Protein AF-A0A539EHM1-F1 (afdb_monomer)

Structure (mmCIF, N/CA/C/O backbone):
data_AF-A0A539EHM1-F1
#
_entry.id   AF-A0A539EHM1-F1
#
loop_
_atom_site.group_PDB
_atom_site.id
_atom_site.type_symbol
_atom_site.label_atom_id
_atom_site.label_alt_id
_atom_site.label_comp_id
_atom_site.label_asym_id
_atom_site.label_entity_id
_atom_site.label_seq_id
_atom_site.pdbx_PDB_ins_code
_atom_site.Cartn_x
_atom_site.Cartn_y
_atom_site.Cartn_z
_atom_site.occupancy
_atom_site.B_iso_or_equiv
_atom_site.auth_seq_id
_atom_site.auth_comp_id
_atom_site.auth_asym_id
_atom_site.auth_atom_id
_atom_site.pdbx_PDB_model_num
ATOM 1 N N . TRP A 1 1 ? 13.921 6.069 3.700 1.00 47.19 1 TRP A N 1
ATOM 2 C CA . TRP A 1 1 ? 13.670 5.359 2.427 1.00 47.19 1 TRP A CA 1
ATOM 3 C C . TRP A 1 1 ? 14.329 3.977 2.395 1.00 47.19 1 TRP A C 1
ATOM 5 O O . TRP A 1 1 ? 13.597 3.004 2.312 1.00 47.19 1 TRP A O 1
ATOM 15 N N . LEU A 1 2 ? 15.653 3.843 2.586 1.00 49.47 2 LEU A N 1
ATOM 16 C CA . LEU A 1 2 ? 16.335 2.529 2.598 1.00 49.47 2 LEU A CA 1
ATOM 17 C C . LEU A 1 2 ? 15.879 1.564 3.716 1.00 49.47 2 LEU A C 1
ATOM 19 O O . LEU A 1 2 ? 15.785 0.370 3.469 1.00 49.47 2 LEU A O 1
ATOM 23 N N . VAL A 1 3 ? 15.495 2.062 4.898 1.00 54.81 3 VAL A N 1
ATOM 24 C CA . VAL A 1 3 ? 14.954 1.226 5.999 1.00 54.81 3 VAL A CA 1
ATOM 25 C C . VAL A 1 3 ? 13.657 0.500 5.605 1.00 54.81 3 VAL A C 1
ATOM 27 O O . VAL A 1 3 ? 13.402 -0.614 6.050 1.00 54.81 3 VAL A O 1
ATOM 30 N N . HIS A 1 4 ? 12.844 1.079 4.714 1.00 59.78 4 HIS A N 1
ATOM 31 C CA . HIS A 1 4 ? 11.618 0.424 4.249 1.00 59.78 4 HIS A CA 1
ATOM 32 C C . HIS A 1 4 ? 11.866 -0.597 3.135 1.00 59.78 4 HIS A C 1
ATOM 34 O O . HIS A 1 4 ? 10.995 -1.422 2.869 1.00 59.78 4 HIS A O 1
ATOM 40 N N . ALA A 1 5 ? 13.057 -0.606 2.525 1.00 70.38 5 ALA A N 1
ATOM 41 C CA . ALA A 1 5 ? 13.413 -1.611 1.529 1.00 70.38 5 ALA A CA 1
ATOM 42 C C . ALA A 1 5 ? 13.453 -3.022 2.142 1.00 70.38 5 ALA A C 1
ATOM 44 O O . ALA A 1 5 ? 13.084 -3.989 1.476 1.00 70.38 5 ALA A O 1
ATOM 45 N N . GLU A 1 6 ? 13.828 -3.155 3.419 1.00 80.38 6 GLU A N 1
ATOM 46 C CA . GLU A 1 6 ? 13.798 -4.442 4.126 1.00 80.38 6 GLU A CA 1
ATOM 47 C C . GLU A 1 6 ? 12.369 -4.926 4.382 1.00 80.38 6 GLU A C 1
ATOM 49 O O . GLU A 1 6 ? 12.046 -6.080 4.085 1.00 80.38 6 GLU A O 1
ATOM 54 N N . ALA A 1 7 ? 11.489 -4.039 4.859 1.00 89.56 7 ALA A N 1
ATOM 55 C CA . ALA A 1 7 ? 10.075 -4.350 5.054 1.00 89.56 7 ALA A CA 1
ATOM 56 C C . ALA A 1 7 ? 9.399 -4.723 3.722 1.00 89.56 7 ALA A C 1
ATOM 58 O O . ALA A 1 7 ? 8.735 -5.756 3.634 1.00 89.56 7 ALA A O 1
ATOM 59 N N . ALA A 1 8 ? 9.658 -3.958 2.659 1.00 91.44 8 ALA A N 1
ATOM 60 C CA . ALA A 1 8 ? 9.189 -4.254 1.308 1.00 91.44 8 ALA A CA 1
ATOM 61 C C . ALA A 1 8 ? 9.711 -5.606 0.795 1.00 91.44 8 ALA A C 1
ATOM 63 O O . ALA A 1 8 ? 8.963 -6.395 0.219 1.00 91.44 8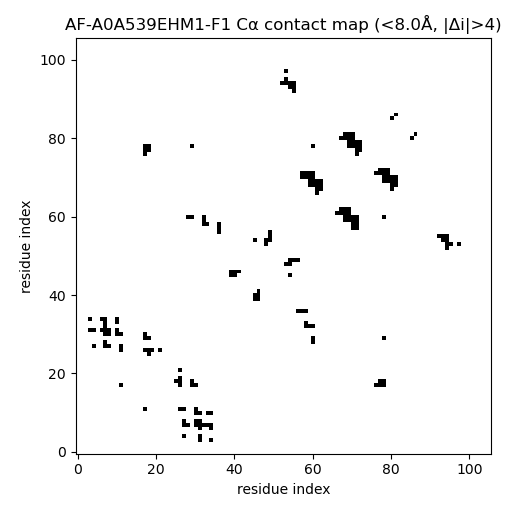 ALA A O 1
ATOM 64 N N . ARG A 1 9 ? 10.982 -5.935 1.052 1.00 91.56 9 ARG A N 1
ATOM 65 C CA . ARG A 1 9 ? 11.557 -7.238 0.692 1.00 91.56 9 ARG A CA 1
ATOM 66 C C . ARG A 1 9 ? 10.892 -8.383 1.456 1.00 91.56 9 ARG A C 1
ATOM 68 O O . ARG A 1 9 ? 10.644 -9.435 0.868 1.00 91.56 9 ARG A O 1
ATOM 75 N N . ALA A 1 10 ? 10.584 -8.198 2.739 1.00 93.44 10 ALA A N 1
ATOM 76 C CA . ALA A 1 10 ? 9.849 -9.181 3.532 1.00 93.44 10 ALA A CA 1
ATOM 77 C C . ALA A 1 10 ? 8.416 -9.380 3.008 1.00 93.44 10 ALA A C 1
ATOM 79 O O . ALA A 1 10 ? 7.968 -10.522 2.897 1.00 93.44 10 ALA A O 1
ATOM 80 N N . VAL A 1 11 ? 7.728 -8.299 2.624 1.00 94.00 11 VAL A N 1
ATOM 81 C CA . VAL A 1 11 ? 6.414 -8.359 1.962 1.00 94.00 11 VAL A CA 1
ATOM 82 C C . VAL A 1 11 ? 6.507 -9.135 0.650 1.00 94.00 11 VAL A C 1
ATOM 84 O O . VAL A 1 11 ? 5.787 -10.115 0.471 1.00 94.00 11 VAL A O 1
ATOM 87 N N . LEU A 1 12 ? 7.444 -8.786 -0.235 1.00 94.69 12 LEU A N 1
ATOM 88 C CA . LEU A 1 12 ? 7.591 -9.448 -1.534 1.00 94.69 12 LEU A CA 1
ATOM 89 C C . LEU A 1 12 ? 7.951 -10.937 -1.400 1.00 94.69 12 LEU A C 1
ATOM 91 O O . LEU A 1 12 ? 7.505 -11.758 -2.198 1.00 94.69 12 LEU A O 1
ATOM 95 N N . ARG A 1 13 ? 8.715 -11.312 -0.365 1.00 94.38 13 ARG A N 1
ATOM 96 C CA . ARG A 1 13 ? 8.985 -12.722 -0.038 1.00 94.38 13 ARG A CA 1
ATOM 97 C C . ARG A 1 13 ? 7.725 -13.493 0.358 1.00 94.38 13 ARG A C 1
ATOM 99 O O . ARG A 1 13 ? 7.634 -14.673 0.038 1.00 94.38 13 ARG A O 1
ATOM 106 N N . ARG A 1 14 ? 6.787 -12.855 1.064 1.00 94.31 14 ARG A N 1
ATOM 107 C CA . ARG A 1 14 ? 5.502 -13.456 1.467 1.00 94.31 14 ARG A CA 1
ATOM 108 C C . ARG A 1 14 ? 4.490 -13.474 0.318 1.00 94.31 14 ARG A C 1
ATOM 110 O O . ARG A 1 14 ? 3.687 -14.395 0.239 1.00 94.31 14 ARG A O 1
ATOM 117 N N . ALA A 1 15 ? 4.567 -12.498 -0.586 1.00 92.94 15 ALA A N 1
ATOM 118 C CA . ALA A 1 15 ? 3.693 -12.347 -1.745 1.00 92.94 15 ALA A CA 1
ATOM 119 C C . ALA A 1 15 ? 4.492 -12.379 -3.067 1.00 92.94 15 ALA A C 1
ATOM 121 O O . ALA A 1 15 ? 4.570 -11.375 -3.777 1.00 92.94 15 ALA A O 1
ATOM 122 N N . PRO A 1 16 ? 5.066 -13.531 -3.468 1.00 92.94 16 PRO A N 1
ATOM 123 C CA . PRO A 1 16 ? 5.947 -13.619 -4.638 1.00 92.94 16 PRO A CA 1
ATOM 124 C C . PRO A 1 16 ? 5.234 -13.384 -5.976 1.00 92.94 16 PRO A C 1
ATOM 126 O O . PRO A 1 16 ? 5.897 -13.255 -7.004 1.00 92.94 16 PRO A O 1
ATOM 129 N N . ARG A 1 17 ? 3.897 -13.342 -5.987 1.00 93.38 17 ARG A N 1
ATOM 130 C CA . ARG A 1 17 ? 3.089 -13.015 -7.171 1.00 93.38 17 ARG A CA 1
ATOM 131 C C . ARG A 1 17 ? 2.811 -11.515 -7.317 1.00 93.38 17 ARG A C 1
ATOM 133 O O . ARG A 1 17 ? 2.386 -11.109 -8.393 1.00 93.38 17 ARG A O 1
ATOM 140 N N . LEU A 1 18 ? 3.092 -10.703 -6.291 1.00 94.69 18 LEU A N 1
ATOM 141 C CA . LEU A 1 18 ? 2.914 -9.253 -6.349 1.00 94.69 18 LEU A CA 1
ATOM 142 C C . LEU A 1 18 ? 3.771 -8.656 -7.476 1.00 94.69 18 LEU A C 1
ATOM 144 O O . LEU A 1 18 ? 4.975 -8.943 -7.572 1.00 94.69 18 LEU A O 1
ATOM 148 N N . GLY A 1 19 ? 3.122 -7.873 -8.341 1.00 93.00 19 GLY A N 1
ATOM 149 C CA . GLY A 1 19 ? 3.738 -7.2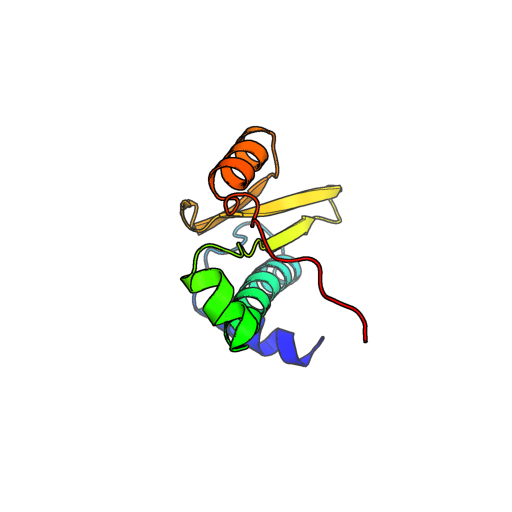33 -9.502 1.00 93.00 19 GLY A CA 1
ATOM 150 C C . GLY A 1 19 ? 4.383 -8.219 -10.482 1.00 93.00 19 GLY A C 1
ATOM 151 O O . GLY A 1 19 ? 5.408 -7.906 -11.085 1.00 93.00 19 GLY A O 1
ATOM 152 N N . ARG A 1 20 ? 3.876 -9.456 -10.598 1.00 93.50 20 ARG A N 1
ATOM 153 C CA . ARG A 1 20 ? 4.435 -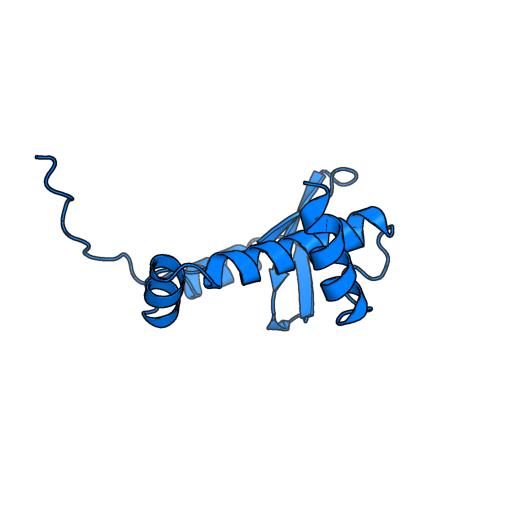10.442 -11.539 1.00 93.50 20 ARG A CA 1
ATOM 154 C C . ARG A 1 20 ? 4.433 -9.863 -12.960 1.00 93.50 20 ARG A C 1
ATOM 156 O O . ARG A 1 20 ? 3.392 -9.460 -13.453 1.00 93.50 20 ARG A O 1
ATOM 163 N N . GLY A 1 21 ? 5.596 -9.883 -13.610 1.00 92.25 21 GLY A N 1
ATOM 164 C CA . GLY A 1 21 ? 5.803 -9.284 -14.934 1.00 92.25 21 GLY A CA 1
ATOM 165 C C . GLY A 1 21 ? 6.532 -7.939 -14.891 1.00 92.25 21 GLY A C 1
ATOM 166 O O . GLY A 1 21 ? 7.129 -7.559 -15.890 1.00 92.25 21 GLY A O 1
ATOM 167 N N . LEU A 1 22 ? 6.575 -7.275 -13.731 1.00 93.81 22 LEU A N 1
ATOM 168 C CA . LEU A 1 22 ? 7.336 -6.042 -13.540 1.00 93.81 22 LEU A CA 1
ATOM 169 C C . LEU A 1 22 ? 8.806 -6.320 -13.172 1.00 93.81 22 LEU A C 1
ATOM 171 O O . LEU A 1 22 ? 9.115 -7.357 -12.561 1.00 93.81 22 LEU A O 1
ATOM 175 N N . PRO A 1 23 ? 9.725 -5.383 -13.467 1.00 94.75 23 PRO A N 1
ATOM 176 C CA . PRO A 1 23 ? 11.087 -5.406 -12.946 1.00 94.75 23 PRO A CA 1
ATOM 177 C C . PRO A 1 23 ? 11.125 -5.494 -11.413 1.00 94.75 23 PRO A C 1
ATOM 179 O O . PRO A 1 23 ? 10.252 -4.988 -10.709 1.00 94.75 23 PRO A O 1
ATOM 182 N N . LEU A 1 24 ? 12.176 -6.106 -10.853 1.00 92.94 24 LEU A N 1
ATOM 183 C CA . LEU A 1 24 ? 12.282 -6.328 -9.401 1.00 92.94 24 LEU A CA 1
ATOM 184 C C . LEU A 1 24 ? 12.162 -5.032 -8.578 1.00 92.94 24 LEU A C 1
ATOM 186 O O . LEU A 1 24 ? 11.550 -5.045 -7.512 1.00 92.94 24 LEU A O 1
ATOM 190 N N . ARG A 1 25 ? 12.731 -3.926 -9.070 1.00 92.00 25 ARG A N 1
ATOM 191 C CA . ARG A 1 25 ? 12.664 -2.607 -8.418 1.00 92.00 25 ARG A CA 1
ATOM 192 C C . ARG A 1 25 ? 11.218 -2.115 -8.262 1.00 92.00 25 ARG A C 1
ATOM 194 O O . ARG A 1 25 ? 10.859 -1.609 -7.204 1.00 92.00 25 ARG A O 1
ATOM 201 N N . ASP A 1 26 ? 10.380 -2.361 -9.264 1.00 94.19 26 ASP A N 1
ATOM 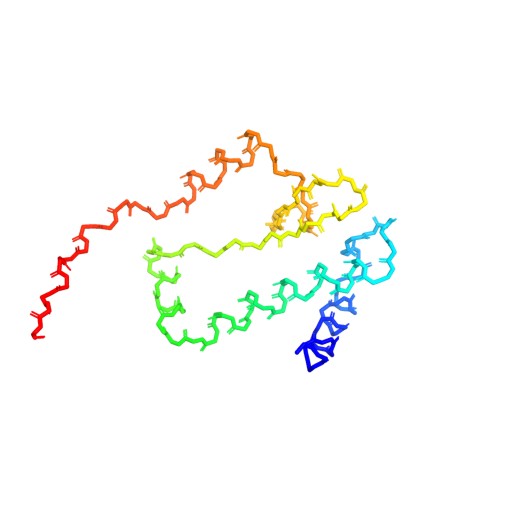202 C CA . ASP A 1 26 ? 8.988 -1.913 -9.308 1.00 94.19 26 ASP A CA 1
ATOM 203 C C . ASP A 1 26 ? 8.121 -2.804 -8.424 1.00 94.19 26 ASP A C 1
ATOM 205 O O . ASP A 1 26 ? 7.308 -2.323 -7.641 1.00 94.19 26 ASP A O 1
ATOM 209 N N . ARG A 1 27 ? 8.411 -4.109 -8.410 1.00 95.06 27 ARG A N 1
ATOM 210 C CA . ARG A 1 27 ? 7.808 -5.058 -7.463 1.00 95.06 27 ARG A CA 1
ATOM 211 C C . ARG A 1 27 ? 8.133 -4.721 -6.011 1.00 95.06 27 ARG A C 1
ATOM 213 O O . ARG A 1 27 ? 7.267 -4.823 -5.146 1.00 95.06 27 ARG A O 1
ATOM 220 N N . LEU A 1 28 ? 9.374 -4.321 -5.727 1.00 94.56 28 LEU A N 1
ATOM 221 C CA . LEU A 1 28 ? 9.771 -3.841 -4.401 1.00 94.56 28 LEU A CA 1
ATOM 222 C C . LEU A 1 28 ? 9.093 -2.511 -4.059 1.00 94.56 28 LEU A C 1
ATOM 224 O O . LEU A 1 28 ? 8.699 -2.319 -2.913 1.00 94.56 28 LEU A O 1
ATOM 228 N N . SER A 1 29 ? 8.913 -1.623 -5.036 1.00 94.06 2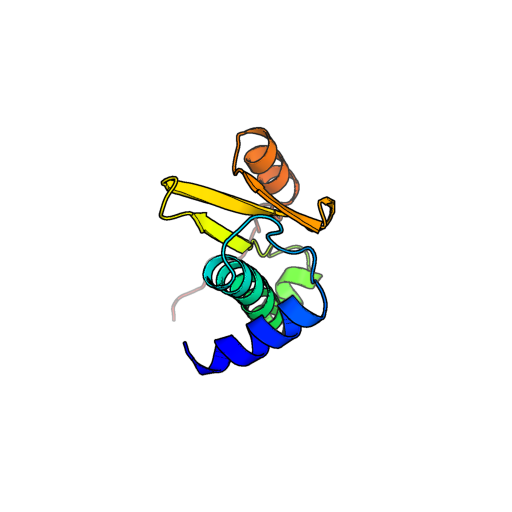9 SER A N 1
ATOM 229 C CA . SER A 1 29 ? 8.175 -0.369 -4.864 1.00 94.06 29 SER A CA 1
ATOM 230 C C . SER A 1 29 ? 6.696 -0.621 -4.526 1.00 94.06 29 SER A C 1
ATOM 232 O O . SER A 1 29 ? 6.201 -0.099 -3.527 1.00 94.06 29 SER A O 1
ATOM 234 N N . GLN A 1 30 ? 6.021 -1.525 -5.244 1.00 95.62 30 GLN A N 1
ATOM 235 C CA . GLN A 1 30 ? 4.669 -1.994 -4.909 1.00 95.62 30 GLN A CA 1
ATOM 236 C C . GLN A 1 30 ? 4.607 -2.637 -3.515 1.00 95.62 30 GLN A C 1
ATOM 238 O O . GLN A 1 30 ? 3.724 -2.330 -2.716 1.00 95.62 30 GLN A O 1
ATOM 243 N N . ALA A 1 31 ? 5.571 -3.496 -3.173 1.00 95.56 31 ALA A N 1
ATOM 244 C CA . ALA A 1 31 ? 5.643 -4.108 -1.846 1.00 95.56 31 ALA A CA 1
ATOM 245 C C . ALA A 1 31 ? 5.866 -3.074 -0.728 1.00 95.56 31 ALA A C 1
ATOM 247 O O . ALA A 1 31 ? 5.361 -3.241 0.382 1.00 95.56 31 ALA A O 1
ATOM 248 N N . ASN A 1 32 ? 6.594 -1.992 -1.016 1.00 94.81 32 ASN A N 1
ATOM 249 C CA . ASN A 1 32 ? 6.776 -0.887 -0.085 1.00 94.81 32 ASN A CA 1
ATOM 250 C C . ASN A 1 32 ? 5.454 -0.163 0.197 1.00 94.81 32 ASN A C 1
ATOM 252 O O . ASN A 1 32 ? 5.204 0.159 1.353 1.00 94.81 32 ASN A O 1
ATOM 256 N N . VAL A 1 33 ? 4.586 0.035 -0.803 1.00 95.56 33 VAL A N 1
ATOM 257 C CA . VAL A 1 33 ? 3.243 0.608 -0.585 1.00 95.56 33 VAL A CA 1
ATOM 258 C C . VAL A 1 33 ? 2.474 -0.206 0.459 1.00 95.56 33 VAL A C 1
ATOM 260 O O . VAL A 1 33 ? 1.955 0.366 1.415 1.00 95.56 33 VAL A O 1
ATOM 263 N N . LEU A 1 34 ? 2.473 -1.538 0.344 1.00 95.19 34 LEU A N 1
ATOM 264 C CA . LEU A 1 34 ? 1.794 -2.409 1.312 1.00 95.19 34 LEU A CA 1
ATOM 265 C C . LEU A 1 34 ? 2.427 -2.330 2.705 1.00 95.19 34 LEU A C 1
ATOM 267 O O . LEU A 1 34 ? 1.716 -2.203 3.697 1.00 95.19 34 LEU A O 1
ATOM 271 N N . ALA A 1 35 ? 3.760 -2.325 2.783 1.00 95.00 35 ALA A N 1
ATOM 272 C CA . ALA A 1 35 ? 4.463 -2.174 4.055 1.00 95.00 35 ALA A CA 1
ATOM 273 C C . ALA A 1 35 ? 4.134 -0.840 4.752 1.00 95.00 35 ALA A C 1
ATOM 275 O O . ALA A 1 35 ? 4.019 -0.798 5.976 1.00 95.00 35 ALA A O 1
ATOM 276 N N . GLN A 1 36 ? 3.971 0.249 3.991 1.00 93.31 36 GLN A N 1
ATOM 277 C CA . GLN A 1 36 ? 3.566 1.542 4.548 1.00 93.31 36 GLN A CA 1
ATOM 278 C C . GLN A 1 36 ? 2.108 1.542 5.005 1.00 93.31 36 GLN A C 1
ATOM 280 O O . GLN A 1 36 ? 1.819 2.096 6.062 1.00 93.31 36 GLN A O 1
ATOM 285 N N . LEU A 1 37 ? 1.199 0.910 4.257 1.00 94.69 37 LEU A N 1
ATOM 286 C CA . LEU A 1 37 ? -0.194 0.756 4.684 1.00 94.69 37 LEU A CA 1
ATOM 287 C C . LEU A 1 37 ? -0.282 0.003 6.016 1.00 94.69 37 LEU A C 1
ATOM 289 O O . LEU A 1 37 ? -0.913 0.496 6.951 1.00 94.69 37 LEU A O 1
ATOM 293 N N . ASP A 1 38 ? 0.429 -1.119 6.142 1.00 93.81 38 ASP A N 1
ATOM 294 C CA . ASP A 1 38 ? 0.516 -1.863 7.400 1.00 93.81 38 ASP A CA 1
ATOM 295 C C . ASP A 1 38 ? 1.095 -0.984 8.515 1.00 93.81 38 ASP A C 1
ATOM 297 O O . ASP A 1 38 ? 0.530 -0.911 9.609 1.00 93.81 38 ASP A O 1
ATOM 301 N N . HIS A 1 39 ? 2.175 -0.246 8.236 1.00 94.12 39 HIS A N 1
ATOM 302 C CA . HIS A 1 39 ? 2.783 0.656 9.211 1.00 94.12 39 HIS A CA 1
ATOM 303 C C . HIS A 1 39 ? 1.813 1.749 9.686 1.00 94.12 39 HIS A C 1
ATOM 305 O O . HIS A 1 39 ? 1.725 2.001 10.889 1.00 94.12 39 HIS A O 1
ATOM 311 N N . LEU A 1 40 ? 1.025 2.351 8.790 1.00 95.44 40 LEU A N 1
ATOM 312 C CA . LEU A 1 40 ? 0.008 3.343 9.150 1.00 95.44 40 LEU A CA 1
ATOM 313 C C . LEU A 1 40 ? -1.026 2.780 10.136 1.00 95.44 40 LEU A C 1
ATOM 315 O O . LEU A 1 40 ? -1.436 3.476 11.066 1.00 95.44 40 LEU A O 1
ATOM 319 N N . THR A 1 41 ? -1.408 1.509 10.002 1.00 94.69 41 THR A N 1
ATOM 320 C CA . THR A 1 41 ? -2.360 0.874 10.933 1.00 94.69 41 THR A CA 1
ATOM 321 C C . THR A 1 41 ? -1.781 0.594 12.326 1.00 94.69 41 THR A C 1
ATOM 323 O O . THR A 1 41 ? -2.528 0.236 13.238 1.00 94.69 41 THR A O 1
ATOM 326 N N . THR A 1 42 ? -0.475 0.799 12.538 1.00 95.19 42 THR A N 1
ATOM 327 C CA . THR A 1 42 ? 0.145 0.694 13.870 1.00 95.19 42 THR A CA 1
ATOM 328 C C . THR A 1 42 ? -0.137 1.913 14.752 1.00 95.19 42 THR A C 1
ATOM 330 O O . THR A 1 42 ? -0.113 1.798 15.979 1.00 95.19 42 THR A O 1
ATOM 333 N N . PHE A 1 43 ? -0.467 3.071 14.164 1.00 97.19 43 PHE A N 1
ATOM 334 C CA . PHE A 1 43 ? -0.797 4.278 14.921 1.00 97.19 43 PHE A CA 1
ATOM 335 C C . PHE A 1 43 ? -2.203 4.168 15.538 1.00 97.19 43 PHE A C 1
ATOM 337 O O . PHE A 1 43 ? -3.172 3.965 14.799 1.00 97.19 43 PHE A O 1
ATOM 344 N N . PRO A 1 44 ? -2.369 4.365 16.865 1.00 96.88 44 PRO A N 1
ATOM 345 C CA . PRO A 1 44 ? -3.656 4.160 17.535 1.00 96.88 44 PRO A CA 1
ATOM 346 C C . PRO A 1 44 ? -4.821 4.963 16.943 1.00 96.88 44 PRO A C 1
ATOM 348 O O . PRO A 1 44 ? -5.928 4.443 16.827 1.00 96.88 44 PRO A O 1
ATOM 351 N N . SER A 1 45 ? -4.581 6.212 16.532 1.00 96.50 45 SER A N 1
ATOM 352 C CA . SER A 1 45 ? -5.605 7.083 15.939 1.00 96.50 45 SER A CA 1
ATOM 353 C C . SER A 1 45 ? -6.103 6.573 14.585 1.00 96.50 45 SER A C 1
ATOM 355 O O . SER A 1 45 ? -7.308 6.585 14.337 1.00 96.50 45 SER A O 1
ATOM 357 N N . ILE A 1 46 ? -5.193 6.092 13.734 1.00 96.25 46 ILE A N 1
ATOM 358 C CA . ILE A 1 46 ? -5.517 5.519 12.423 1.00 96.25 46 ILE A CA 1
ATOM 359 C C . ILE A 1 46 ? -6.247 4.196 12.619 1.00 96.25 46 ILE A C 1
ATOM 361 O O . ILE A 1 46 ? -7.338 4.020 12.083 1.00 96.25 46 ILE A O 1
ATOM 365 N N . LYS A 1 47 ? -5.702 3.303 13.454 1.00 95.81 47 LYS A N 1
ATOM 366 C CA . LYS A 1 47 ? -6.319 2.009 13.766 1.00 95.81 47 LYS A CA 1
ATOM 367 C C . LYS A 1 47 ? -7.756 2.166 14.262 1.00 95.81 47 LYS A C 1
ATOM 369 O O . LYS A 1 47 ? -8.647 1.476 13.777 1.00 95.81 47 LYS A O 1
ATOM 374 N N . ALA A 1 48 ? -7.989 3.093 15.195 1.00 95.00 48 ALA A N 1
ATOM 375 C CA . ALA A 1 48 ? -9.320 3.366 15.728 1.00 95.00 48 ALA A CA 1
ATOM 376 C C . ALA A 1 48 ? -10.270 3.952 14.670 1.00 95.00 48 ALA A C 1
ATOM 378 O O . ALA A 1 48 ? -11.441 3.587 14.637 1.00 95.00 48 ALA A O 1
ATOM 379 N N . ALA A 1 49 ? -9.792 4.845 13.798 1.00 94.00 49 ALA A N 1
ATOM 380 C CA . ALA A 1 49 ? -10.616 5.432 12.742 1.00 94.00 49 ALA A CA 1
ATOM 381 C C . ALA A 1 49 ? -10.988 4.416 11.648 1.00 94.00 49 ALA A C 1
ATOM 383 O O . ALA A 1 49 ? -12.141 4.395 11.221 1.00 94.00 49 ALA A O 1
ATOM 384 N N . VAL A 1 50 ? -10.046 3.553 11.249 1.00 93.31 50 VAL A N 1
ATOM 385 C CA . VAL A 1 50 ? -10.288 2.458 10.294 1.00 93.31 50 VAL A CA 1
ATOM 386 C C . VAL A 1 50 ? -11.269 1.444 10.881 1.00 93.31 50 VAL A C 1
ATOM 388 O O . VAL A 1 50 ? -12.264 1.121 10.241 1.00 93.31 50 VAL A O 1
ATOM 391 N N . ALA A 1 51 ? -11.056 1.000 12.126 1.00 92.25 51 ALA A N 1
ATOM 392 C CA . ALA A 1 51 ? -11.961 0.062 12.797 1.00 92.25 51 ALA A CA 1
ATOM 393 C C . ALA A 1 51 ? -13.379 0.631 12.988 1.00 92.25 51 ALA A C 1
ATOM 395 O O . ALA A 1 51 ? -14.352 -0.114 12.945 1.00 92.25 51 ALA A O 1
ATOM 396 N N . ALA A 1 52 ? -13.498 1.949 13.174 1.00 92.50 52 ALA A N 1
ATOM 397 C CA . ALA A 1 52 ? -14.780 2.643 13.271 1.00 92.50 52 ALA A CA 1
ATOM 398 C C . ALA A 1 52 ? -15.429 2.944 11.906 1.00 92.50 52 ALA A C 1
ATOM 400 O O . ALA A 1 52 ? -16.468 3.598 11.878 1.00 92.50 52 ALA A O 1
ATOM 401 N N . GLY A 1 53 ? -14.812 2.552 10.784 1.00 90.62 53 GLY A N 1
ATOM 402 C CA . GLY A 1 53 ? -15.321 2.861 9.446 1.00 90.62 53 GLY A CA 1
ATOM 403 C C . GLY A 1 53 ? -15.387 4.361 9.147 1.00 90.62 53 GLY A C 1
ATOM 404 O O . GLY A 1 53 ? -16.232 4.780 8.366 1.00 90.62 53 GLY A O 1
ATOM 405 N N . ARG A 1 54 ? -14.536 5.178 9.789 1.00 92.06 54 ARG A N 1
ATOM 406 C CA . ARG A 1 54 ? -14.427 6.641 9.585 1.00 92.06 54 ARG A CA 1
ATOM 407 C C . ARG A 1 54 ? -13.220 7.041 8.734 1.00 92.06 54 ARG A C 1
ATOM 409 O O . ARG A 1 54 ? -13.043 8.217 8.430 1.00 92.06 54 ARG A O 1
ATOM 416 N N . LEU A 1 55 ? -12.361 6.082 8.396 1.00 91.81 55 LEU A N 1
ATOM 417 C CA . LEU A 1 55 ? -11.175 6.266 7.568 1.00 91.81 55 LEU A CA 1
ATOM 418 C C . LEU A 1 55 ? -10.963 5.020 6.708 1.00 91.81 55 LEU A C 1
ATOM 420 O O . LEU A 1 55 ? -10.934 3.913 7.239 1.00 91.81 55 LEU A O 1
ATOM 424 N N . SER A 1 56 ? -10.730 5.224 5.415 1.00 91.62 56 SER A N 1
ATOM 425 C CA . SER A 1 56 ? -10.304 4.180 4.482 1.00 91.62 56 SER A CA 1
ATOM 426 C C . SER A 1 56 ? -8.882 4.485 4.014 1.00 91.62 56 SER A C 1
ATOM 428 O O . SER A 1 56 ? -8.563 5.630 3.689 1.00 91.62 56 SER A O 1
ATOM 430 N N . LEU A 1 57 ? -8.007 3.477 4.023 1.00 92.75 57 LEU A N 1
ATOM 431 C CA . LEU A 1 57 ? -6.635 3.593 3.527 1.00 92.75 57 LEU A CA 1
ATOM 432 C C . LEU A 1 57 ? -6.545 2.981 2.130 1.00 92.75 57 LEU A C 1
ATOM 434 O O . LEU A 1 57 ? -7.008 1.865 1.908 1.00 92.75 57 LEU A O 1
ATOM 438 N N . HIS A 1 58 ? -5.912 3.703 1.210 1.00 93.25 58 HIS A N 1
ATOM 439 C CA . HIS A 1 58 ? -5.731 3.285 -0.176 1.00 93.25 58 HIS A CA 1
ATOM 440 C C . HIS A 1 58 ? -4.245 3.334 -0.529 1.00 93.25 58 HIS A C 1
ATOM 442 O O . HIS A 1 58 ? -3.553 4.292 -0.186 1.00 93.25 58 HIS A O 1
ATOM 448 N N . GLY A 1 59 ? -3.752 2.289 -1.192 1.00 94.88 59 GLY A N 1
ATOM 449 C CA . GLY A 1 59 ? -2.372 2.212 -1.664 1.00 94.88 59 GLY A CA 1
ATOM 450 C C . GLY A 1 59 ? -2.314 2.449 -3.158 1.00 94.88 59 GLY A C 1
ATOM 451 O O . GLY A 1 59 ? -2.825 1.626 -3.912 1.00 94.88 59 GLY A O 1
ATOM 452 N N . TRP A 1 60 ? -1.688 3.542 -3.579 1.00 96.06 60 TRP A N 1
ATOM 453 C CA . TRP A 1 60 ? -1.443 3.831 -4.989 1.00 96.06 60 TRP A CA 1
ATOM 454 C C . TRP A 1 60 ? 0.020 3.609 -5.337 1.00 96.06 60 TRP A C 1
ATOM 456 O O . TRP A 1 60 ? 0.917 3.853 -4.525 1.00 96.06 60 TRP A O 1
ATOM 466 N N . TRP A 1 61 ? 0.246 3.151 -6.557 1.00 96.31 61 TRP A N 1
ATOM 467 C CA . TRP A 1 61 ? 1.556 2.956 -7.139 1.00 96.31 61 TRP A CA 1
ATOM 468 C C . TRP A 1 61 ? 1.571 3.579 -8.533 1.00 96.31 61 TRP A C 1
ATOM 470 O O . TRP A 1 61 ? 0.641 3.386 -9.307 1.00 96.31 61 TRP A O 1
ATOM 480 N N . PHE A 1 62 ? 2.603 4.366 -8.825 1.00 95.00 62 PHE A N 1
ATOM 481 C CA . PHE A 1 62 ? 2.736 5.063 -10.100 1.00 95.00 62 PHE A CA 1
ATOM 482 C C . PHE A 1 62 ? 3.779 4.364 -10.965 1.00 95.00 62 PHE A C 1
ATOM 484 O O . PHE A 1 62 ? 4.942 4.260 -10.560 1.00 95.00 62 PHE A O 1
ATOM 491 N N . ASP A 1 63 ? 3.362 3.918 -12.145 1.00 93.12 63 ASP A N 1
ATOM 492 C CA . ASP A 1 63 ? 4.257 3.426 -13.183 1.00 93.12 63 ASP A CA 1
ATOM 493 C C . ASP A 1 63 ? 4.840 4.628 -13.938 1.00 93.12 63 ASP A C 1
ATOM 495 O O . ASP A 1 63 ? 4.144 5.302 -14.698 1.00 93.12 63 ASP A O 1
ATOM 499 N N . LEU A 1 64 ? 6.125 4.915 -13.713 1.00 89.69 64 LEU A N 1
ATOM 500 C CA . LEU A 1 64 ? 6.824 6.031 -14.359 1.00 89.69 64 LEU A CA 1
ATOM 501 C C . LEU A 1 64 ? 7.041 5.809 -15.861 1.00 89.69 64 LEU A C 1
ATOM 503 O O . LEU A 1 64 ? 7.108 6.790 -16.599 1.00 89.69 64 LEU A O 1
ATOM 507 N N . ASP A 1 65 ? 7.152 4.555 -16.303 1.00 90.94 65 ASP A N 1
ATOM 508 C CA . ASP A 1 65 ? 7.417 4.223 -17.704 1.00 90.94 65 ASP A CA 1
ATOM 509 C C . ASP A 1 65 ? 6.138 4.388 -18.539 1.00 90.94 65 ASP A C 1
ATOM 511 O O . ASP A 1 65 ? 6.186 4.838 -19.685 1.00 90.94 65 ASP A O 1
ATOM 515 N N . ARG A 1 66 ? 4.981 4.055 -17.951 1.00 91.69 66 ARG A N 1
ATOM 516 C CA . ARG A 1 66 ? 3.662 4.146 -18.604 1.00 91.69 66 ARG A CA 1
ATOM 517 C C . ARG A 1 66 ? 2.886 5.420 -18.279 1.00 91.69 66 ARG A C 1
ATOM 519 O O . ARG A 1 66 ? 1.899 5.706 -18.949 1.00 91.69 66 ARG A O 1
ATOM 526 N N . ALA A 1 67 ? 3.327 6.177 -17.277 1.00 93.31 67 ALA A N 1
ATOM 527 C CA . ALA A 1 67 ? 2.602 7.310 -16.704 1.00 93.31 67 ALA A CA 1
ATOM 528 C C . ALA A 1 67 ? 1.180 6.943 -16.224 1.00 93.31 67 ALA A C 1
ATOM 530 O O . ALA A 1 67 ? 0.242 7.730 -16.353 1.00 93.31 67 ALA A O 1
ATOM 531 N N . GLU A 1 68 ? 1.029 5.746 -15.654 1.00 93.62 68 GLU A N 1
ATOM 532 C CA . GLU A 1 68 ? -0.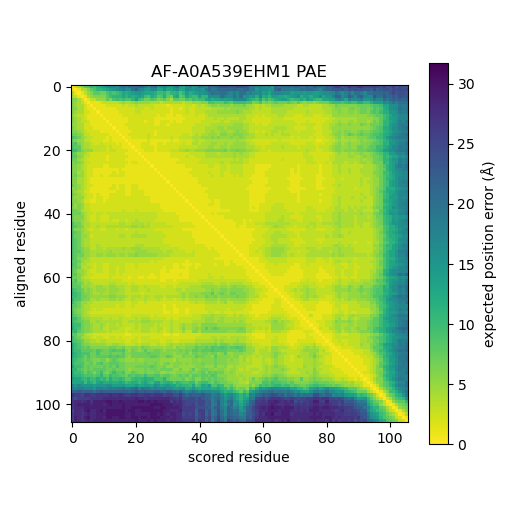244 5.205 -15.165 1.00 93.62 68 GLU A CA 1
ATOM 533 C C . GLU A 1 68 ? -0.245 5.081 -13.632 1.00 93.62 68 GLU A C 1
ATOM 535 O O . GLU A 1 68 ? 0.799 4.902 -12.999 1.00 93.62 68 GLU A O 1
ATOM 540 N N . VAL A 1 69 ? -1.431 5.174 -13.022 1.00 94.8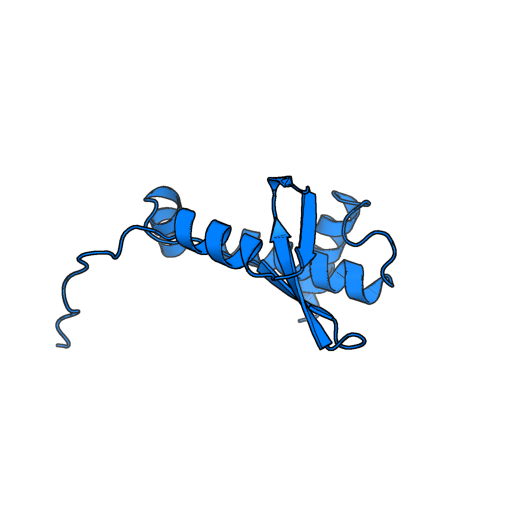1 69 VAL A N 1
ATOM 541 C CA . VAL A 1 69 ? -1.635 4.920 -11.589 1.00 94.81 69 VAL A CA 1
ATOM 542 C C . VAL A 1 69 ? -2.360 3.591 -11.432 1.00 94.81 69 VAL A C 1
ATOM 544 O O . VAL A 1 69 ? -3.477 3.434 -11.927 1.00 94.81 69 VAL A O 1
ATOM 547 N N . ASP A 1 70 ? -1.771 2.692 -10.654 1.00 95.62 70 ASP A N 1
ATOM 548 C CA . ASP A 1 70 ? -2.436 1.493 -10.170 1.00 95.62 70 ASP A CA 1
ATOM 549 C C . ASP A 1 70 ? -2.782 1.636 -8.686 1.00 95.62 70 ASP A C 1
ATOM 551 O O . ASP A 1 70 ? -2.047 2.235 -7.895 1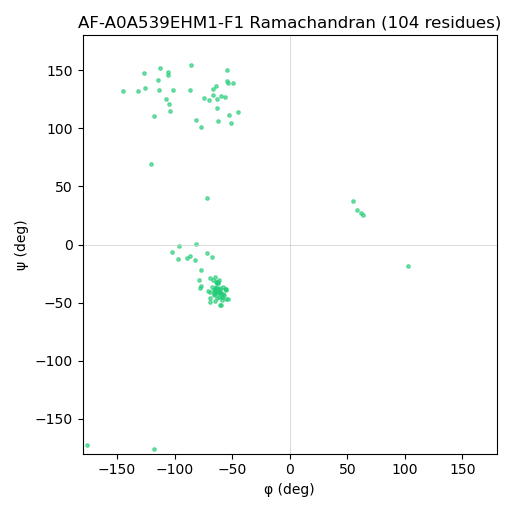.00 95.62 70 ASP A O 1
ATOM 555 N N . ALA A 1 71 ? -3.877 1.016 -8.272 1.00 95.44 71 ALA A N 1
ATOM 556 C CA . ALA A 1 71 ? -4.280 0.918 -6.881 1.00 95.44 71 ALA A CA 1
ATOM 557 C C . ALA A 1 71 ? -4.247 -0.532 -6.405 1.00 95.44 71 ALA A C 1
ATOM 559 O O . ALA A 1 71 ? -4.623 -1.454 -7.126 1.00 95.44 71 ALA A O 1
ATOM 560 N N . TYR A 1 72 ? -3.817 -0.737 -5.163 1.00 95.06 72 TYR A N 1
ATOM 561 C CA . TYR A 1 72 ? -3.875 -2.049 -4.541 1.00 95.06 72 TYR A CA 1
ATOM 562 C C . TYR A 1 72 ? -5.325 -2.441 -4.242 1.00 95.06 72 TYR A C 1
ATOM 564 O O . TYR A 1 72 ? -6.029 -1.734 -3.519 1.00 95.06 72 TYR A O 1
ATOM 572 N N . GLU A 1 73 ? -5.742 -3.592 -4.761 1.00 91.56 73 GLU A N 1
ATOM 573 C CA . GLU A 1 73 ? -7.044 -4.196 -4.504 1.00 91.56 73 GLU A CA 1
ATOM 574 C C . GLU A 1 73 ? -6.844 -5.561 -3.822 1.00 91.56 73 GLU A C 1
ATOM 576 O O . GLU A 1 73 ? -6.370 -6.506 -4.467 1.00 91.56 73 GLU A O 1
ATOM 581 N N . PRO A 1 74 ? -7.202 -5.695 -2.530 1.00 87.19 74 PRO A N 1
ATOM 582 C CA . PRO A 1 74 ? -7.078 -6.952 -1.795 1.00 87.19 74 PRO A CA 1
ATOM 583 C C . PRO A 1 74 ? -7.797 -8.122 -2.473 1.00 87.19 74 PRO A C 1
ATOM 585 O O . PRO A 1 74 ? -7.239 -9.217 -2.529 1.00 87.19 74 PRO A O 1
ATOM 588 N N . ASP A 1 75 ? -8.979 -7.875 -3.047 1.00 87.38 75 ASP A N 1
ATOM 589 C CA . ASP A 1 75 ? -9.796 -8.903 -3.707 1.00 87.38 75 ASP A CA 1
ATOM 590 C C . ASP A 1 75 ? -9.126 -9.450 -4.982 1.00 87.38 75 ASP A C 1
ATOM 592 O O . ASP A 1 75 ? -9.272 -10.624 -5.320 1.00 87.38 75 ASP A O 1
ATOM 596 N N . ALA A 1 76 ? -8.337 -8.616 -5.669 1.00 86.69 76 ALA A N 1
ATOM 597 C CA . ALA A 1 76 ? -7.540 -9.010 -6.832 1.00 86.69 76 ALA A CA 1
ATOM 598 C C . ALA A 1 76 ? -6.156 -9.568 -6.447 1.00 86.69 76 ALA A C 1
ATOM 600 O O . ALA A 1 76 ? -5.431 -10.082 -7.302 1.00 86.69 76 ALA A O 1
ATOM 601 N N . GLY A 1 77 ? -5.761 -9.453 -5.174 1.00 87.75 77 GLY A N 1
ATOM 602 C CA . GLY A 1 77 ? -4.449 -9.866 -4.678 1.00 87.75 77 GLY A CA 1
ATOM 603 C C . GLY A 1 77 ? -3.280 -9.078 -5.279 1.00 87.75 77 GLY A C 1
ATOM 604 O O . GLY A 1 77 ? -2.167 -9.607 -5.365 1.00 87.75 77 GLY A O 1
ATOM 605 N N . GLY A 1 78 ? -3.511 -7.842 -5.733 1.00 93.06 78 GLY A N 1
ATOM 606 C CA . GLY A 1 78 ? -2.508 -7.079 -6.469 1.00 93.06 78 GLY A CA 1
ATOM 607 C C . GLY A 1 78 ? -2.923 -5.656 -6.825 1.00 93.06 78 GLY A C 1
ATOM 608 O O . GLY A 1 78 ? -3.938 -5.144 -6.365 1.00 93.06 78 GLY A O 1
ATOM 609 N N . PHE A 1 79 ? -2.082 -5.018 -7.633 1.00 95.12 79 PHE A N 1
ATOM 610 C CA . PHE A 1 79 ? -2.309 -3.681 -8.168 1.00 95.12 79 PHE A CA 1
ATOM 611 C C . PHE A 1 79 ? -3.133 -3.769 -9.454 1.00 95.12 79 PHE A C 1
ATOM 613 O O . PHE A 1 79 ? -2.855 -4.614 -10.306 1.00 95.12 79 PHE A O 1
ATOM 620 N N . VAL A 1 80 ? -4.158 -2.926 -9.558 1.00 93.19 80 VAL A N 1
ATOM 621 C CA . VAL A 1 80 ? -5.047 -2.819 -10.719 1.00 93.19 80 VAL A CA 1
ATOM 622 C C . VAL A 1 80 ? -5.094 -1.368 -11.202 1.00 93.19 80 VAL A C 1
ATOM 624 O O . VAL A 1 80 ? -5.025 -0.475 -10.352 1.00 93.19 80 VAL A O 1
ATOM 627 N N . PRO A 1 81 ? -5.257 -1.113 -12.512 1.00 93.44 81 PRO A N 1
ATOM 628 C CA . PRO A 1 81 ? -5.366 0.244 -13.032 1.00 93.44 81 PRO A CA 1
ATOM 629 C C . PRO A 1 81 ? -6.464 1.044 -12.336 1.00 93.44 81 PRO A C 1
ATOM 631 O O . PRO A 1 81 ? -7.556 0.530 -12.065 1.00 93.44 81 PRO A O 1
ATOM 634 N N . VAL A 1 82 ? -6.177 2.313 -12.048 1.00 92.19 82 VAL A N 1
ATOM 635 C CA . VAL A 1 82 ? -7.192 3.253 -11.573 1.00 92.19 82 VAL A CA 1
ATOM 636 C C . VAL A 1 82 ? -8.036 3.696 -12.764 1.00 92.19 82 VAL A C 1
ATOM 638 O O . VAL A 1 82 ? -7.638 4.551 -13.550 1.00 92.19 82 VAL A O 1
ATOM 641 N N . ASP A 1 83 ? -9.219 3.104 -12.874 1.00 89.88 83 ASP A N 1
ATOM 642 C CA . ASP A 1 83 ? -10.246 3.437 -13.856 1.00 89.88 83 ASP A CA 1
ATOM 643 C C . ASP A 1 83 ? -11.537 3.939 -13.179 1.00 89.88 83 ASP A C 1
ATOM 645 O O . ASP A 1 83 ? -11.617 4.103 -11.956 1.00 89.88 83 ASP A O 1
ATOM 649 N N . GLU A 1 84 ? -12.572 4.201 -13.978 1.00 86.94 84 GLU A N 1
ATOM 650 C CA . GLU A 1 84 ? -13.871 4.656 -13.471 1.00 86.94 84 GLU A CA 1
ATOM 651 C C . GLU A 1 84 ? -14.523 3.616 -12.545 1.00 86.94 84 GLU A C 1
ATOM 653 O O . GLU A 1 84 ? -15.053 3.962 -11.490 1.00 86.94 84 GLU A O 1
ATOM 658 N N . ALA A 1 85 ? -14.396 2.324 -12.861 1.00 84.94 85 ALA A N 1
ATOM 659 C CA . ALA A 1 85 ? -14.907 1.259 -12.004 1.00 84.94 85 ALA A CA 1
ATOM 660 C C . ALA A 1 85 ? -14.183 1.225 -10.646 1.00 84.94 85 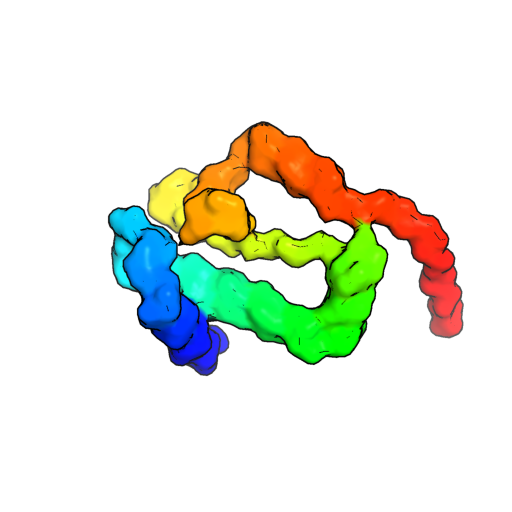ALA A C 1
ATOM 662 O O . ALA A 1 85 ? -14.806 0.966 -9.613 1.00 84.94 85 ALA A O 1
ATOM 663 N N . HIS A 1 86 ? -12.873 1.480 -10.621 1.00 84.62 86 HIS A N 1
ATOM 664 C CA . HIS A 1 86 ? -12.095 1.608 -9.395 1.00 84.62 86 HIS A CA 1
ATOM 665 C C . HIS A 1 86 ? -12.527 2.832 -8.585 1.00 84.62 86 HIS A C 1
ATOM 667 O O . HIS A 1 86 ? -12.717 2.721 -7.372 1.00 84.62 86 HIS A O 1
ATOM 673 N N . ALA A 1 87 ? -12.746 3.975 -9.239 1.00 85.88 87 ALA A N 1
ATOM 674 C CA . ALA A 1 87 ? -13.267 5.170 -8.581 1.00 85.88 87 ALA A CA 1
ATOM 675 C C . ALA A 1 87 ? -14.623 4.905 -7.905 1.00 85.88 87 ALA A C 1
ATOM 677 O O . ALA A 1 87 ? -14.809 5.291 -6.750 1.00 85.88 87 ALA A O 1
ATOM 678 N N . GLU A 1 88 ? -15.535 4.183 -8.560 1.00 87.31 88 GLU A N 1
ATOM 679 C CA . GLU A 1 88 ? -16.815 3.794 -7.954 1.00 87.31 88 GLU A CA 1
ATOM 680 C C . GLU A 1 88 ? -16.639 2.835 -6.767 1.00 87.31 88 GLU A C 1
ATOM 682 O O . GLU A 1 88 ? -17.297 3.004 -5.739 1.00 87.31 88 GLU A O 1
ATOM 687 N N . ARG A 1 89 ? -15.692 1.885 -6.830 1.00 84.19 89 ARG A N 1
ATOM 688 C CA . ARG A 1 89 ? -15.353 1.031 -5.674 1.00 84.19 89 ARG A CA 1
ATOM 689 C C . ARG A 1 89 ? -14.816 1.839 -4.495 1.00 84.19 89 ARG A C 1
ATOM 691 O O . ARG A 1 89 ? -15.199 1.563 -3.359 1.00 84.19 89 ARG A O 1
ATOM 698 N N . ILE A 1 90 ? -13.957 2.832 -4.742 1.00 84.75 90 ILE A N 1
ATOM 699 C CA . ILE A 1 90 ? -13.486 3.743 -3.690 1.00 84.75 90 ILE A CA 1
ATOM 700 C C . ILE A 1 90 ? -14.678 4.486 -3.094 1.00 84.75 90 ILE A C 1
ATOM 702 O O . ILE A 1 90 ? -14.848 4.435 -1.881 1.00 84.75 90 ILE A O 1
ATOM 706 N N . LYS A 1 91 ? -15.524 5.119 -3.920 1.00 85.19 91 LYS A N 1
ATOM 707 C CA . LYS A 1 91 ? -16.698 5.878 -3.459 1.00 85.19 91 LYS A CA 1
ATOM 708 C C . LYS A 1 91 ? -17.648 5.028 -2.618 1.00 85.19 91 LYS A C 1
ATOM 710 O O . LYS A 1 91 ? -18.079 5.482 -1.565 1.00 85.19 91 LYS A O 1
ATOM 715 N N . ALA A 1 92 ? -17.920 3.792 -3.034 1.00 84.38 92 ALA A N 1
ATOM 716 C CA . ALA A 1 92 ? -18.769 2.860 -2.293 1.00 84.38 92 ALA A CA 1
ATOM 717 C C . ALA A 1 92 ? -18.180 2.456 -0.926 1.00 84.38 92 ALA A C 1
ATOM 719 O O . ALA A 1 92 ? -18.926 2.129 -0.006 1.00 84.38 92 ALA A O 1
ATOM 720 N N . ARG A 1 93 ? -16.848 2.479 -0.792 1.00 81.62 93 ARG A N 1
ATOM 721 C CA . ARG A 1 93 ? -16.105 2.174 0.443 1.00 81.62 93 ARG A CA 1
ATOM 722 C C . ARG A 1 93 ? -15.737 3.427 1.243 1.00 81.62 93 ARG A C 1
ATOM 724 O O . ARG A 1 93 ? -15.079 3.305 2.283 1.00 81.62 93 ARG A O 1
ATOM 731 N N . LEU A 1 94 ? -16.086 4.625 0.763 1.00 80.12 94 LEU A N 1
ATOM 732 C CA . LEU A 1 94 ? -15.820 5.842 1.514 1.00 80.12 94 LEU A CA 1
ATOM 733 C C . LEU A 1 94 ? -16.640 5.799 2.805 1.00 80.12 94 LEU A C 1
ATOM 735 O O . LEU A 1 94 ? -17.821 5.441 2.775 1.00 80.12 94 LEU A O 1
ATOM 739 N N . PRO A 1 95 ? -16.036 6.178 3.941 1.00 74.75 95 PRO A N 1
ATOM 740 C CA . PRO A 1 95 ? -16.810 6.418 5.143 1.00 74.75 95 PRO A CA 1
ATOM 741 C C . PRO A 1 95 ? -17.907 7.433 4.809 1.00 74.75 95 PRO A C 1
ATOM 743 O O . PRO A 1 95 ? -17.661 8.391 4.066 1.00 74.75 95 PRO A O 1
ATOM 746 N N . ALA A 1 96 ? -19.114 7.235 5.349 1.00 68.44 96 ALA A N 1
ATOM 747 C CA . ALA A 1 96 ? -20.151 8.257 5.259 1.00 68.44 96 ALA A CA 1
ATOM 748 C C . ALA A 1 96 ? -19.543 9.600 5.702 1.00 68.44 96 ALA A C 1
ATOM 750 O O . ALA A 1 96 ? -18.743 9.597 6.646 1.00 68.44 96 ALA A O 1
ATOM 751 N N . PRO A 1 97 ? -19.854 10.723 5.028 1.00 62.66 97 PRO A N 1
ATOM 752 C CA . PRO A 1 97 ? -19.282 12.013 5.385 1.00 62.66 97 PRO A CA 1
ATOM 753 C C . PRO A 1 97 ? -19.511 12.257 6.878 1.00 62.66 97 PRO A C 1
ATOM 755 O O . PRO A 1 97 ? -20.645 12.378 7.337 1.00 62.66 97 PRO A O 1
ATOM 758 N N . ASP A 1 98 ? -18.420 12.242 7.643 1.00 61.88 98 ASP A N 1
ATOM 759 C CA . ASP A 1 98 ? -18.468 12.356 9.093 1.00 61.88 98 ASP A CA 1
ATOM 760 C C . ASP A 1 98 ? -19.045 13.733 9.455 1.00 61.88 98 ASP A C 1
ATOM 762 O O . ASP A 1 98 ? -18.518 14.767 9.036 1.00 61.88 98 ASP A O 1
ATOM 766 N N . ALA A 1 99 ? -20.103 13.762 10.272 1.00 51.53 99 ALA A N 1
ATOM 767 C CA . ALA A 1 99 ? -20.639 14.961 10.920 1.00 51.53 99 ALA A CA 1
ATOM 768 C C . ALA A 1 99 ? -19.701 15.451 12.048 1.00 51.53 99 ALA A C 1
ATOM 770 O O . ALA A 1 99 ? -20.139 15.844 13.132 1.00 51.53 99 ALA A O 1
ATOM 771 N N . SER A 1 100 ? -18.389 15.394 11.812 1.00 50.56 100 SER A N 1
ATOM 772 C CA . SER A 1 100 ? -17.363 15.666 12.809 1.00 50.56 100 SER A CA 1
ATOM 773 C C . SER A 1 100 ? -17.394 17.151 13.211 1.00 50.56 100 SER A C 1
ATOM 775 O O . SER A 1 100 ? -17.376 18.038 12.349 1.00 50.56 100 SER A O 1
ATOM 777 N N . PRO A 1 101 ? -17.441 17.464 14.520 1.00 43.66 101 PRO A N 1
ATOM 778 C CA . PRO A 1 101 ? -17.650 18.819 15.008 1.00 43.66 101 PRO A CA 1
ATOM 779 C C . PRO A 1 101 ? -16.459 19.707 14.650 1.00 43.66 101 PRO A C 1
ATOM 781 O O . PRO A 1 101 ? -15.301 19.338 14.862 1.00 43.66 101 PRO A O 1
ATOM 784 N N . LYS A 1 102 ? -16.751 20.910 14.132 1.00 45.38 102 LYS A N 1
ATOM 785 C CA . LYS A 1 102 ? -15.759 21.951 13.826 1.00 45.38 102 LYS A CA 1
ATOM 786 C C . LYS A 1 102 ? -14.782 22.069 14.994 1.00 45.38 102 LYS A C 1
ATOM 788 O O . LYS A 1 102 ? -15.166 22.479 16.089 1.00 45.38 102 LYS A O 1
ATOM 793 N N . ARG A 1 103 ? -13.519 21.711 14.755 1.00 52.97 103 ARG A N 1
ATOM 794 C CA . ARG A 1 103 ? -12.415 21.863 15.708 1.00 52.97 103 ARG A CA 1
ATOM 795 C C . ARG A 1 103 ? -12.423 23.317 16.203 1.00 52.97 103 ARG A C 1
ATOM 797 O O . ARG A 1 103 ? -12.047 24.217 15.454 1.00 52.97 103 ARG A O 1
ATOM 804 N N . ARG A 1 104 ? -12.889 23.570 17.435 1.00 50.94 104 ARG A N 1
ATOM 805 C CA . ARG A 1 104 ? -12.738 24.882 18.082 1.00 50.94 104 ARG A CA 1
ATOM 806 C C . ARG A 1 104 ? -11.239 25.117 18.232 1.00 50.94 104 ARG A C 1
ATOM 808 O O . ARG A 1 104 ? -10.591 24.465 19.047 1.00 50.94 104 ARG A O 1
ATOM 815 N N . ARG A 1 105 ? -10.686 26.005 17.405 1.00 52.78 105 ARG A N 1
ATOM 816 C CA . ARG A 1 105 ? -9.374 26.599 17.664 1.00 52.78 105 ARG A CA 1
ATOM 817 C C . ARG A 1 105 ? -9.515 27.402 18.962 1.00 52.78 105 ARG A C 1
ATOM 819 O O . ARG A 1 105 ? -10.389 28.263 19.040 1.00 52.78 105 ARG A O 1
ATOM 826 N N . ARG A 1 106 ? -8.758 27.011 19.987 1.00 56.34 106 ARG A N 1
ATOM 827 C CA . ARG A 1 106 ? -8.436 27.878 21.125 1.00 56.34 106 ARG A CA 1
ATOM 828 C C . ARG A 1 106 ? -7.312 28.811 20.709 1.00 56.34 106 ARG A C 1
ATOM 830 O O . ARG A 1 106 ? -6.494 28.363 19.871 1.00 56.34 106 ARG A O 1
#

Secondary structure (DSSP, 8-state):
-HHHHHHHHHHHHH-TTTTTTS-HHHHHHHHHHHHHHHHHTTSHHHHHHHHTTS-----EEEETTTTEEEEEEGGGTEEEE--HHHHHHHHHTSPP----------

Mean predicted aligned error: 6.67 Å

pLDDT: mean 86.41, std 14.15, range [43.66, 97.19]

Foldseek 3Di:
DVVLLVQLVVQCVVQVCEPPPDDPVQSSVQSSLVSVVVVQCVDPVSVVCVVVLNDDDKGWGADPVVRFIWTDDVVVSYTDGDDPVNVVVCVVSHRDPDPDDDPPDD

Radius of gyration: 16.01 Å; Cα contacts (8 Å, |Δi|>4): 107; chains: 1; bounding box: 37×42×40 Å

Sequence (106 aa):
WLVHAEAARAVLRRAPRLGRGLPLRDRLSQANVLAQLDHLTTFPSIKAAVAAGRLSLHGWWFDLDRAEVDAYEPDAGGFVPVDEAHAERIKARLPAPDASPKRRRR

Nearest PDB structures (foldseek):
  5swc-assembly1_D  TM=7.588E-01  e=6.490E-04  Synechocystis sp. PCC 6803 substr. Kazusa
  5swc-assembly1_E  TM=7.202E-01  e=6.089E-04  Synechocystis sp. PCC 6803 substr. Kazusa
  3erm-assembly2_C-2  TM=4.653E-01  e=4.260E+00  Pseudomonas syringae pv. tomato
  8bqs-assembly1_Dc  TM=2.397E-01  e=2.907E+00  Tetrahymena thermophila SB210

Solvent-accessible surface area (backbone atoms only — not comparable to full-atom values): 6296 Å² total; per-residue (Å²): 114,74,78,48,51,57,51,5,48,55,44,35,70,76,40,74,66,47,52,70,92,53,59,69,71,56,26,38,50,53,21,30,40,53,45,49,55,59,53,51,52,68,39,68,71,49,35,52,31,39,75,66,50,67,43,74,89,82,43,71,44,74,41,82,90,76,74,43,52,26,32,60,34,78,94,75,66,35,71,41,72,68,44,72,71,48,51,51,53,50,61,74,60,47,39,71,86,73,88,69,74,80,80,78,81,126